Protein AF-A0A967L236-F1 (afdb_monomer)

Nearest PDB structures (foldseek):
  7ye2-assembly1_F  TM=7.111E-01  e=8.754E-05  Caulobacter vibrioides NA1000
  5yix-assembly1_A  TM=6.210E-01  e=3.981E-03  Caulobacter vibrioides NA1000

Foldseek 3Di:
DDDDDDDPPPPPPPPDPPPDDDDPPVVVVVVVVVVPDDDDDPVRVVVVVVVVVVVLLVLLLVLLLDPLSLVVLLVVLVCLVVVVDFLCQWAPDCDPPRPDNPPSVNSNVLSNVLNVQLVVLVVVLVVLVPDPDHDPVSVVSNVVSSVSSSVSSSSGHTDPNSSVVSVVSVVVVVVD

Solvent-accessible surface area (backbone atoms only — not comparable to full-atom values): 10519 Å² total; per-residue (Å²): 141,83,82,82,83,84,78,83,78,75,82,76,80,80,80,70,86,77,88,70,86,87,75,91,44,69,64,61,52,48,52,54,56,54,71,69,54,78,79,76,50,75,66,52,51,52,51,53,50,49,52,51,53,48,53,52,52,54,48,48,61,59,48,33,68,34,71,67,42,53,54,51,50,51,54,48,46,56,34,44,77,67,67,74,48,61,60,72,72,44,35,53,75,76,53,93,84,46,97,60,76,67,54,68,68,58,54,43,50,53,52,44,53,30,44,49,53,28,49,55,32,49,56,53,43,52,61,57,68,69,46,94,73,76,50,78,66,51,55,53,50,47,52,51,35,48,48,54,27,21,51,31,49,64,72,51,58,61,22,69,71,42,54,51,49,46,50,49,57,53,52,66,59,70,80,106

Secondary structure (DSSP, 8-state):
--PPP--------------------HHHHHHHHHHHSPPPPHHHHHHHHHHHHHHHHHHHHHHHT-HHHHHHHHHHHHHHHTTSS-GGGTBS--STTSS----HHHHHHHHHHHHHHHHHHHHHHHHHHT-SS--HHHHHHHHHHHHHHHHHHHTS-B-HHHHHHHHHHHHHHHT-

Sequence (176 aa):
ATAPGEDEETEELDLEPSVDTRTDDPVRMYLREMGYIKLLTREEEVEISKRIEEGQREMIEVLSRSPLVARYLLGLGAKLRNSKIKVQEIISGMDEDDNVIEEESVAVDKVLDALERVQGAWGKLEKLKAKKKPAAKDAEQARKLRAEMAEGIKSINFNSRQIDAMCQVMLQHRDK

pLDDT: mean 81.68, std 16.6, range [36.47, 96.56]

Mean predicted aligned error: 11.46 Å

Structure (mmCIF, N/CA/C/O backbone):
data_AF-A0A967L236-F1
#
_entry.id   AF-A0A967L236-F1
#
loop_
_atom_site.group_PDB
_atom_site.id
_atom_site.type_symbol
_atom_site.label_atom_id
_atom_site.label_alt_id
_atom_site.label_comp_id
_atom_site.label_asym_id
_atom_site.label_entity_id
_atom_site.label_seq_id
_atom_site.pdbx_PDB_ins_code
_atom_site.Cartn_x
_atom_site.Cartn_y
_atom_site.Cartn_z
_atom_site.occupancy
_atom_site.B_iso_or_equiv
_atom_site.auth_seq_id
_atom_site.auth_comp_id
_atom_site.auth_asym_id
_atom_site.auth_atom_id
_atom_site.pdbx_PDB_model_num
ATOM 1 N N . ALA A 1 1 ? 46.390 22.598 -43.775 1.00 37.41 1 ALA A N 1
ATOM 2 C CA . ALA A 1 1 ? 46.214 21.422 -42.908 1.00 37.41 1 ALA A CA 1
ATOM 3 C C . ALA A 1 1 ? 44.724 21.302 -42.661 1.00 37.41 1 ALA A C 1
ATOM 5 O O . ALA A 1 1 ? 44.178 22.115 -41.929 1.00 37.41 1 ALA A O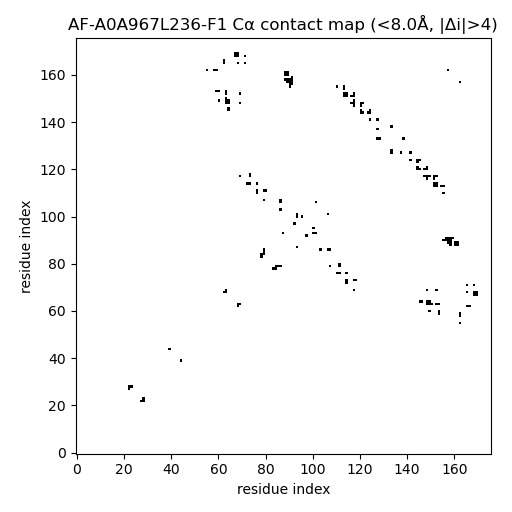 1
ATOM 6 N N . THR A 1 2 ? 44.072 20.404 -43.389 1.00 36.47 2 THR A N 1
ATOM 7 C CA . THR A 1 2 ? 42.617 20.239 -43.393 1.00 36.47 2 THR A CA 1
ATOM 8 C C . THR A 1 2 ? 42.371 18.796 -42.981 1.00 36.47 2 THR A C 1
ATOM 10 O O . THR A 1 2 ? 42.792 17.894 -43.701 1.00 36.47 2 THR A O 1
ATOM 13 N N . ALA A 1 3 ? 41.813 18.587 -41.792 1.00 42.44 3 ALA A N 1
ATOM 14 C CA . ALA A 1 3 ? 41.362 17.277 -41.335 1.00 42.44 3 ALA A CA 1
ATOM 15 C C . ALA A 1 3 ? 39.926 17.060 -41.850 1.00 42.44 3 ALA A C 1
ATOM 17 O O . ALA A 1 3 ? 39.133 18.002 -41.747 1.00 42.44 3 ALA A O 1
ATOM 18 N N . PRO A 1 4 ? 39.588 15.902 -42.441 1.00 44.31 4 PRO A N 1
ATOM 19 C CA . PRO A 1 4 ? 38.222 15.603 -42.842 1.00 44.31 4 PRO A CA 1
ATOM 20 C C . PRO A 1 4 ? 37.414 15.139 -41.624 1.00 44.31 4 PRO A C 1
ATOM 22 O O . PRO A 1 4 ? 37.949 14.469 -40.742 1.00 44.31 4 PRO A O 1
ATOM 25 N N . GLY A 1 5 ? 36.147 15.552 -41.571 1.00 44.03 5 GLY A N 1
ATOM 26 C CA . GLY A 1 5 ? 35.165 15.026 -40.631 1.00 44.03 5 GLY A CA 1
ATOM 27 C C . GLY A 1 5 ? 34.811 13.593 -41.006 1.00 44.03 5 GLY A C 1
ATOM 28 O O . GLY A 1 5 ? 34.654 13.278 -42.184 1.00 44.03 5 GLY A O 1
ATOM 29 N N . GLU A 1 6 ? 34.747 12.736 -39.997 1.00 42.91 6 GLU A N 1
ATOM 30 C CA . GLU A 1 6 ? 34.211 11.387 -40.105 1.00 42.91 6 GLU A CA 1
ATOM 31 C C . GLU A 1 6 ? 32.700 11.504 -39.886 1.00 42.91 6 GLU A C 1
ATOM 33 O O . GLU A 1 6 ? 32.227 11.666 -38.762 1.00 42.91 6 GLU A O 1
ATOM 38 N N . ASP A 1 7 ? 31.963 11.531 -40.994 1.00 39.88 7 ASP A N 1
ATOM 39 C CA . ASP A 1 7 ? 30.522 11.323 -41.015 1.00 39.88 7 ASP A CA 1
ATOM 40 C C . ASP A 1 7 ? 30.274 9.838 -40.690 1.00 39.88 7 ASP A C 1
ATOM 42 O O . ASP A 1 7 ? 30.581 8.955 -41.492 1.00 39.88 7 ASP A O 1
ATOM 46 N N . GLU A 1 8 ? 29.775 9.547 -39.486 1.00 46.44 8 GLU A N 1
ATOM 47 C CA . GLU A 1 8 ? 29.255 8.223 -39.132 1.00 46.44 8 GLU A CA 1
ATOM 48 C C . GLU A 1 8 ? 27.959 7.982 -39.926 1.00 46.44 8 GLU A C 1
ATOM 50 O O . GLU A 1 8 ? 26.861 8.350 -39.501 1.00 46.44 8 GLU A O 1
ATOM 55 N N . GLU A 1 9 ? 28.090 7.386 -41.115 1.00 41.97 9 GLU A N 1
ATOM 56 C CA . GLU A 1 9 ? 26.974 6.782 -41.845 1.00 41.97 9 GLU A CA 1
ATOM 57 C C . GLU A 1 9 ? 26.360 5.684 -40.967 1.00 41.97 9 GLU A C 1
ATOM 59 O O . GLU A 1 9 ? 26.895 4.587 -40.806 1.00 41.97 9 GLU A O 1
ATOM 64 N N . THR A 1 10 ? 25.215 5.995 -40.364 1.00 45.44 10 THR A N 1
ATOM 65 C CA . THR A 1 10 ? 24.315 4.987 -39.812 1.00 45.44 10 THR A CA 1
ATOM 66 C C . THR A 1 10 ? 23.719 4.242 -41.001 1.00 45.44 10 THR A C 1
ATOM 68 O O . THR A 1 10 ? 22.871 4.783 -41.705 1.00 45.44 10 THR A O 1
ATOM 71 N N . GLU A 1 11 ? 24.201 3.024 -41.268 1.00 45.47 11 GLU A N 1
ATOM 72 C CA . GLU A 1 11 ? 23.578 2.115 -42.236 1.00 45.47 11 GLU A CA 1
ATOM 73 C C . GLU A 1 11 ? 22.117 1.886 -41.824 1.00 45.47 11 GLU A C 1
ATOM 75 O O . GLU A 1 11 ? 21.802 1.129 -40.902 1.00 45.47 11 GLU A O 1
ATOM 80 N N . GLU A 1 12 ? 21.215 2.594 -42.496 1.00 49.19 12 GLU A N 1
ATOM 81 C CA . GLU A 1 12 ? 19.777 2.403 -42.414 1.00 49.19 12 GLU A CA 1
ATOM 82 C C . GLU A 1 12 ? 19.481 1.016 -43.011 1.00 49.19 12 GLU A C 1
ATOM 84 O O . GLU A 1 12 ? 19.516 0.820 -44.225 1.00 49.19 12 GLU A O 1
ATOM 89 N N . LEU A 1 13 ? 19.292 0.009 -42.148 1.00 50.69 13 LEU A N 1
ATOM 90 C CA . LEU A 1 13 ? 18.892 -1.338 -42.557 1.00 50.69 13 LEU A CA 1
ATOM 91 C C . LEU A 1 13 ? 17.498 -1.273 -43.189 1.00 50.69 13 LEU A C 1
ATOM 93 O O . LEU A 1 13 ? 16.477 -1.334 -42.501 1.00 50.69 13 LEU A O 1
ATOM 97 N N . ASP A 1 14 ? 17.481 -1.152 -44.511 1.00 43.44 14 ASP A N 1
ATOM 98 C CA . ASP A 1 14 ? 16.281 -1.153 -45.333 1.00 43.44 14 ASP A CA 1
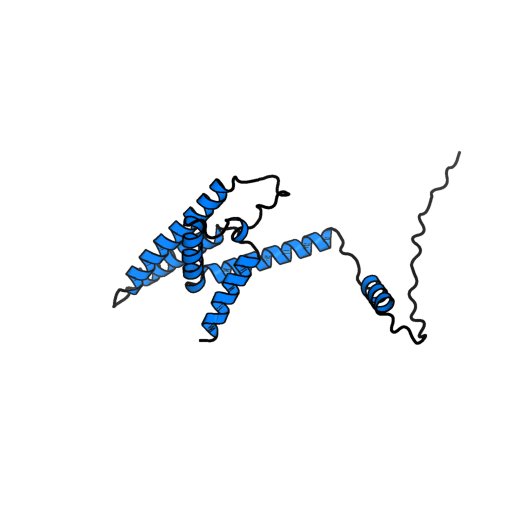ATOM 99 C C . ASP A 1 14 ? 15.622 -2.543 -45.304 1.00 43.44 14 ASP A C 1
ATOM 101 O O . ASP A 1 14 ? 15.983 -3.474 -46.030 1.00 43.44 14 ASP A O 1
ATOM 105 N N . LEU A 1 15 ? 14.676 -2.717 -44.380 1.00 57.59 15 LEU A N 1
ATOM 106 C CA . LEU A 1 15 ? 13.830 -3.903 -44.254 1.00 57.59 15 LEU A CA 1
ATOM 107 C C . LEU A 1 15 ? 12.641 -3.801 -45.223 1.00 57.59 15 LEU A C 1
ATOM 109 O O . LEU A 1 15 ? 11.481 -3.838 -44.800 1.00 57.59 15 LEU A O 1
ATOM 113 N N . GLU A 1 16 ? 12.906 -3.680 -46.526 1.00 53.69 16 GLU A N 1
ATOM 114 C CA . GLU A 1 16 ? 11.850 -3.811 -47.531 1.00 53.69 16 GLU A CA 1
ATOM 115 C C . GLU A 1 16 ? 11.228 -5.222 -47.489 1.00 53.69 16 GLU A C 1
ATOM 117 O O . GLU A 1 16 ? 11.923 -6.226 -47.271 1.00 53.69 16 GLU A O 1
ATOM 122 N N . PRO A 1 17 ? 9.905 -5.349 -47.719 1.00 49.50 17 PRO A N 1
ATOM 123 C CA . PRO A 1 17 ? 9.200 -6.612 -47.620 1.00 49.50 17 PRO A CA 1
ATOM 124 C C . PRO A 1 17 ? 9.457 -7.438 -48.883 1.00 49.50 17 PRO A C 1
ATOM 126 O O . PRO A 1 17 ? 8.611 -7.536 -49.772 1.00 49.50 17 PRO A O 1
ATOM 129 N N . SER A 1 18 ? 10.622 -8.078 -48.962 1.00 50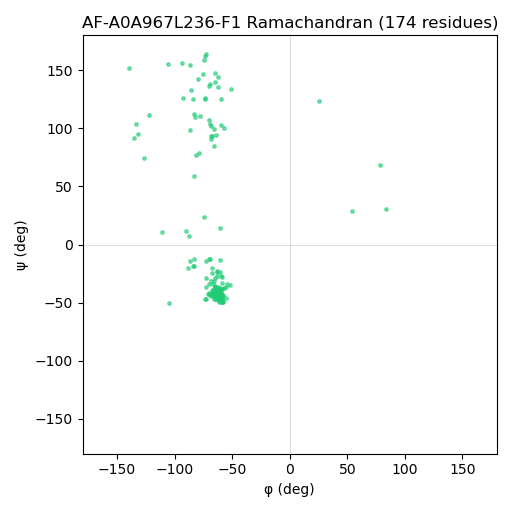.66 18 SER A N 1
ATOM 130 C CA . SER A 1 18 ? 10.801 -9.201 -49.877 1.00 50.66 18 SER A CA 1
ATOM 131 C C . SER A 1 18 ? 9.944 -10.362 -49.369 1.00 50.66 18 SER A C 1
ATOM 133 O O . SER A 1 18 ? 10.227 -11.036 -48.375 1.00 50.66 18 SER A O 1
ATOM 135 N N . VAL A 1 19 ? 8.804 -10.534 -50.033 1.00 60.31 19 VAL A N 1
ATOM 136 C CA . VAL A 1 19 ? 7.916 -11.684 -49.890 1.00 60.31 19 VAL A CA 1
ATOM 137 C C . VAL A 1 19 ? 8.666 -12.908 -50.407 1.00 60.31 19 VAL A C 1
ATOM 139 O O . VAL A 1 19 ? 8.501 -13.280 -51.557 1.00 60.31 19 VAL A O 1
ATOM 142 N N . ASP A 1 20 ? 9.476 -13.542 -49.562 1.00 52.72 20 ASP A N 1
ATOM 143 C CA . ASP A 1 20 ? 10.018 -14.869 -49.842 1.00 52.72 20 ASP A CA 1
ATOM 144 C C . ASP A 1 20 ? 9.917 -15.773 -48.609 1.00 52.72 20 ASP A C 1
ATOM 146 O O . ASP A 1 20 ? 10.737 -15.813 -47.696 1.00 52.72 20 ASP A O 1
ATOM 150 N N . THR A 1 21 ? 8.783 -16.469 -48.595 1.00 56.06 21 THR A N 1
ATOM 151 C CA . THR A 1 21 ? 8.597 -17.889 -48.284 1.00 56.06 21 THR A CA 1
ATOM 152 C C . THR A 1 21 ? 9.630 -18.601 -47.386 1.00 56.06 21 THR A C 1
ATOM 154 O O . THR A 1 21 ? 10.775 -18.813 -47.771 1.00 56.06 21 THR A O 1
ATOM 157 N N . ARG A 1 22 ? 9.108 -19.186 -46.291 1.00 57.38 22 ARG A N 1
ATOM 158 C CA . ARG A 1 22 ? 9.638 -20.342 -45.525 1.00 57.38 22 ARG A CA 1
ATOM 159 C C . ARG A 1 22 ? 10.798 -20.098 -44.554 1.00 57.38 22 ARG A C 1
ATOM 161 O O . ARG A 1 22 ? 11.860 -20.702 -44.674 1.00 57.38 22 ARG A O 1
ATOM 168 N N . THR A 1 23 ? 10.526 -19.381 -43.469 1.00 56.22 23 THR A N 1
ATOM 169 C CA . THR A 1 23 ? 11.248 -19.609 -42.209 1.00 56.22 23 THR A CA 1
ATOM 170 C C . THR A 1 23 ? 10.260 -19.712 -41.055 1.00 56.22 23 THR A C 1
ATOM 172 O O . THR A 1 23 ? 9.899 -18.698 -40.470 1.00 56.22 23 THR A O 1
ATOM 175 N N . ASP A 1 24 ? 9.880 -20.943 -40.705 1.00 68.88 24 ASP A N 1
ATOM 176 C CA . ASP A 1 24 ? 9.270 -21.306 -39.411 1.00 68.88 24 ASP A CA 1
ATOM 177 C C . ASP A 1 24 ? 10.317 -21.309 -38.279 1.00 68.88 24 ASP A C 1
ATOM 179 O O . ASP A 1 24 ? 10.171 -22.018 -37.288 1.00 68.88 24 ASP A O 1
ATOM 183 N N . ASP A 1 25 ? 11.424 -20.576 -38.436 1.00 83.56 25 ASP A N 1
ATOM 184 C CA . ASP A 1 25 ? 12.451 -20.484 -37.406 1.00 83.56 25 ASP A CA 1
ATOM 185 C C . ASP A 1 25 ? 11.962 -19.502 -36.329 1.00 83.56 25 ASP A C 1
ATOM 187 O O . ASP A 1 25 ? 11.894 -18.293 -36.595 1.00 83.56 25 ASP A O 1
ATOM 191 N N . PRO A 1 26 ? 11.626 -19.988 -35.117 1.00 88.56 26 PRO A N 1
ATOM 192 C CA . PRO A 1 26 ? 11.088 -19.147 -34.054 1.00 88.56 26 PRO A CA 1
ATOM 193 C C . PRO A 1 26 ? 12.057 -18.033 -33.653 1.00 88.56 26 PRO A C 1
ATOM 195 O O . PRO A 1 26 ? 11.619 -16.973 -33.212 1.00 88.56 26 PRO A O 1
ATOM 198 N N . VAL A 1 27 ? 13.365 -18.245 -33.840 1.00 88.19 27 VAL A N 1
ATOM 199 C CA . VAL A 1 27 ? 14.397 -17.255 -33.525 1.00 88.19 27 VAL A CA 1
ATOM 200 C C . VAL A 1 27 ? 14.377 -16.125 -34.547 1.00 88.19 27 VAL A C 1
ATOM 202 O O . VAL A 1 27 ? 14.358 -14.959 -34.164 1.00 88.19 27 VAL A O 1
ATOM 205 N N . ARG A 1 28 ? 14.313 -16.440 -35.848 1.00 85.62 28 ARG A N 1
ATOM 206 C CA . ARG A 1 28 ? 14.171 -15.414 -36.899 1.00 85.62 28 ARG A CA 1
ATOM 207 C C . ARG A 1 28 ? 12.865 -14.645 -36.773 1.00 85.62 28 ARG A C 1
ATOM 209 O O . ARG A 1 28 ? 12.865 -13.435 -36.980 1.00 85.62 28 ARG A O 1
ATOM 216 N N . MET A 1 29 ? 11.777 -15.331 -36.425 1.00 85.31 29 MET A N 1
ATOM 217 C CA . MET A 1 29 ? 10.492 -14.688 -36.162 1.00 85.31 29 MET A CA 1
ATOM 218 C C . MET A 1 29 ? 10.603 -13.705 -34.988 1.00 85.31 29 MET A C 1
ATOM 220 O O . MET A 1 29 ? 10.204 -12.554 -35.125 1.00 85.31 29 MET A O 1
ATOM 224 N N . TYR A 1 30 ? 11.213 -14.123 -33.874 1.00 88.44 30 TYR A N 1
ATOM 225 C CA . TYR A 1 30 ? 11.417 -13.277 -32.697 1.00 88.44 30 TYR A CA 1
ATOM 226 C C . TYR A 1 30 ? 12.330 -12.078 -32.970 1.00 88.44 30 TYR A C 1
ATOM 228 O O . TYR A 1 30 ? 11.987 -10.966 -32.593 1.00 88.44 30 TYR A O 1
ATOM 236 N N . LEU A 1 31 ? 13.463 -12.270 -33.652 1.00 88.94 31 LEU A N 1
ATOM 237 C CA . LEU A 1 31 ? 14.396 -11.183 -33.974 1.00 88.94 31 LEU A CA 1
ATOM 238 C C . LEU A 1 31 ? 13.784 -10.155 -34.920 1.00 88.94 31 LEU A C 1
ATOM 240 O O . LEU A 1 31 ? 14.006 -8.959 -34.751 1.00 88.94 31 LEU A O 1
ATOM 244 N N . ARG A 1 32 ? 12.999 -10.616 -35.898 1.00 85.06 32 ARG A N 1
ATOM 245 C CA . ARG A 1 32 ? 12.239 -9.725 -36.768 1.00 85.06 32 ARG A CA 1
ATOM 246 C C . ARG A 1 32 ? 11.235 -8.910 -35.947 1.00 85.06 32 ARG A C 1
ATOM 248 O O . ARG A 1 32 ? 11.214 -7.694 -36.071 1.00 85.06 32 ARG A O 1
ATOM 255 N N . GLU A 1 33 ? 10.457 -9.566 -35.088 1.00 84.75 33 GLU A N 1
ATOM 256 C CA . GLU A 1 33 ? 9.453 -8.898 -34.252 1.00 84.75 33 GLU A CA 1
ATOM 257 C C . GLU A 1 33 ? 10.087 -7.910 -33.258 1.00 84.75 33 GLU A C 1
ATOM 259 O O . GLU A 1 33 ? 9.633 -6.776 -33.139 1.00 84.75 33 GLU A O 1
ATOM 264 N N . MET A 1 34 ? 11.182 -8.293 -32.593 1.00 85.75 34 MET A N 1
ATOM 265 C CA . MET A 1 34 ? 11.933 -7.404 -31.702 1.00 85.75 34 MET A CA 1
ATOM 266 C C . MET A 1 34 ? 12.574 -6.231 -32.445 1.00 85.75 34 MET A C 1
ATOM 268 O O . MET A 1 34 ? 12.605 -5.133 -31.902 1.00 85.75 34 MET A O 1
ATOM 272 N N . GLY A 1 35 ? 13.066 -6.442 -33.671 1.00 84.56 35 GLY A N 1
ATOM 273 C CA . GLY A 1 35 ? 13.672 -5.395 -34.498 1.00 84.56 35 GLY A CA 1
ATOM 274 C C . GLY A 1 35 ? 12.680 -4.327 -34.971 1.00 84.56 35 GLY A C 1
ATOM 275 O O . GLY A 1 35 ? 13.093 -3.217 -35.297 1.00 84.56 35 GLY A O 1
ATOM 276 N N . TYR A 1 36 ? 11.377 -4.628 -34.968 1.00 83.00 36 TYR A N 1
ATOM 277 C CA . TYR A 1 36 ? 10.320 -3.653 -35.250 1.00 83.00 36 TYR A CA 1
ATOM 278 C C . TYR A 1 36 ? 9.912 -2.816 -34.028 1.00 83.00 36 TYR A C 1
ATOM 280 O O . TYR A 1 36 ? 9.316 -1.747 -34.193 1.00 83.00 36 TYR A O 1
ATOM 288 N N . ILE A 1 37 ? 10.222 -3.263 -32.805 1.00 85.75 37 ILE A N 1
ATOM 289 C CA . ILE A 1 37 ? 9.913 -2.518 -31.581 1.00 85.75 37 ILE A CA 1
ATOM 290 C C . ILE A 1 37 ? 11.019 -1.489 -31.354 1.00 85.75 37 ILE A C 1
ATOM 292 O O . ILE A 1 37 ? 12.159 -1.830 -31.046 1.00 85.75 37 ILE A O 1
ATOM 296 N N . LYS A 1 38 ? 10.674 -0.206 -31.488 1.00 86.00 38 LYS A N 1
ATOM 297 C CA . LYS A 1 38 ? 11.598 0.888 -31.175 1.00 86.00 38 LYS A CA 1
ATOM 298 C C . LYS A 1 38 ? 11.980 0.838 -29.697 1.00 86.00 38 LYS A C 1
ATOM 300 O O . LYS A 1 38 ? 11.120 0.648 -28.837 1.00 86.00 38 LYS A O 1
ATOM 305 N N . LEU A 1 39 ? 13.269 1.019 -29.420 1.00 89.69 39 LEU A N 1
ATOM 306 C CA . LEU A 1 39 ? 13.751 1.213 -28.056 1.00 89.69 39 LEU A CA 1
ATOM 307 C C . LEU A 1 39 ? 13.201 2.524 -27.495 1.00 89.69 39 LEU A C 1
ATOM 309 O O . LEU A 1 39 ? 13.011 3.484 -28.242 1.00 89.69 39 LEU A O 1
ATOM 313 N N . LEU A 1 40 ? 12.973 2.540 -26.183 1.00 92.88 40 LEU A N 1
ATOM 314 C CA . LEU A 1 40 ? 12.515 3.730 -25.483 1.00 92.88 40 LEU A CA 1
ATOM 315 C C . LEU A 1 40 ? 13.628 4.780 -25.451 1.00 92.88 40 LEU A C 1
ATOM 317 O O . LEU A 1 40 ? 14.789 4.458 -25.186 1.00 92.88 40 LEU A O 1
ATOM 321 N N . THR A 1 41 ? 13.278 6.043 -25.678 1.00 94.94 41 THR A N 1
ATOM 322 C CA . THR A 1 41 ? 14.165 7.150 -25.313 1.00 94.94 41 THR A CA 1
ATOM 323 C C . THR A 1 41 ? 14.169 7.337 -23.800 1.00 94.94 41 THR A C 1
ATOM 325 O O . THR A 1 41 ? 13.255 6.918 -23.087 1.00 94.94 41 THR A O 1
ATOM 328 N N . ARG A 1 42 ? 15.177 8.048 -23.290 1.00 94.19 42 ARG A N 1
ATOM 329 C CA . ARG A 1 42 ? 15.223 8.422 -21.873 1.00 94.19 42 ARG A CA 1
ATOM 330 C C . ARG A 1 42 ? 13.964 9.183 -21.435 1.00 94.19 42 ARG A C 1
ATOM 332 O O . ARG A 1 42 ? 13.522 9.013 -20.301 1.00 94.19 42 ARG A O 1
ATOM 339 N N . GLU A 1 43 ? 13.396 10.042 -22.287 1.00 94.69 43 GLU A N 1
ATOM 340 C CA . GLU A 1 43 ? 12.145 10.730 -21.949 1.00 94.69 43 GLU A CA 1
ATOM 341 C C . GLU A 1 43 ? 10.963 9.759 -21.866 1.00 94.69 43 GLU A C 1
ATOM 343 O O . GLU A 1 43 ? 10.168 9.864 -20.931 1.00 94.69 43 GLU A O 1
ATOM 348 N N . GLU A 1 44 ? 10.874 8.801 -22.791 1.00 94.75 44 GLU A N 1
ATOM 349 C CA . GLU A 1 44 ? 9.811 7.793 -22.810 1.00 94.75 44 GLU A CA 1
ATOM 350 C C . GLU A 1 44 ? 9.889 6.862 -21.588 1.00 94.75 44 GLU A C 1
ATOM 352 O O . GLU A 1 44 ? 8.866 6.575 -20.964 1.00 94.75 44 GLU A O 1
ATOM 357 N N . GLU A 1 45 ? 11.091 6.453 -21.166 1.00 94.06 45 GLU A N 1
ATOM 358 C CA . GLU A 1 45 ? 11.296 5.688 -19.925 1.00 94.06 45 GLU A CA 1
ATOM 359 C C . GLU A 1 45 ? 10.794 6.454 -18.691 1.00 94.06 45 GLU A C 1
ATOM 361 O O . GLU A 1 45 ? 10.114 5.896 -17.820 1.00 94.06 45 GLU A O 1
ATOM 366 N N . VAL A 1 46 ? 11.093 7.756 -18.620 1.00 95.31 46 VAL A N 1
ATOM 367 C CA . VAL A 1 46 ? 10.641 8.624 -17.524 1.00 95.31 46 VAL A CA 1
ATOM 368 C C . VAL A 1 46 ? 9.123 8.805 -17.553 1.00 95.31 46 VAL A C 1
ATOM 370 O O . VAL A 1 46 ? 8.487 8.805 -16.497 1.00 95.31 46 VAL A O 1
ATOM 373 N N . GLU A 1 47 ? 8.520 8.962 -18.731 1.00 96.25 47 GLU A N 1
ATOM 374 C CA . GLU A 1 47 ? 7.069 9.092 -18.878 1.00 96.25 47 GLU A CA 1
ATOM 375 C C . GLU A 1 47 ? 6.341 7.822 -18.426 1.00 96.25 47 GLU A C 1
ATOM 377 O O . GLU A 1 47 ? 5.401 7.895 -17.629 1.00 96.25 47 GLU A O 1
ATOM 382 N N . ILE A 1 48 ? 6.815 6.654 -18.865 1.00 94.44 48 ILE A N 1
ATOM 383 C CA . ILE A 1 48 ? 6.268 5.360 -18.449 1.00 94.44 48 ILE A CA 1
ATOM 384 C C . ILE A 1 48 ? 6.382 5.195 -16.932 1.00 94.44 48 ILE A C 1
ATOM 386 O O . ILE A 1 48 ? 5.402 4.822 -16.285 1.00 94.44 48 ILE A O 1
ATOM 390 N N . SER A 1 49 ? 7.534 5.535 -16.349 1.00 93.19 49 SER A N 1
ATOM 391 C CA . SER A 1 49 ? 7.753 5.445 -14.901 1.00 93.19 49 SER A CA 1
ATOM 392 C C . SER A 1 49 ? 6.763 6.317 -14.123 1.00 93.19 49 SER A C 1
ATOM 394 O O . SER A 1 49 ? 6.080 5.827 -13.223 1.00 93.19 49 SER A O 1
ATOM 396 N N . LYS A 1 50 ? 6.586 7.582 -14.529 1.00 95.19 50 LYS A N 1
ATOM 397 C CA . LYS A 1 50 ? 5.609 8.494 -13.908 1.00 95.19 50 LYS A CA 1
ATOM 398 C C . LYS A 1 50 ? 4.184 7.960 -13.996 1.00 95.19 50 LYS A C 1
ATOM 400 O O . LYS A 1 50 ? 3.439 8.045 -13.024 1.00 95.19 50 LYS A O 1
ATOM 405 N N . ARG A 1 51 ? 3.806 7.396 -15.145 1.00 96.56 51 ARG A N 1
ATOM 406 C CA . ARG A 1 51 ? 2.473 6.821 -15.349 1.00 96.56 51 ARG A CA 1
ATOM 407 C C . ARG A 1 51 ? 2.232 5.602 -14.454 1.00 96.56 51 ARG A C 1
ATOM 409 O O . ARG A 1 51 ? 1.126 5.434 -13.943 1.00 96.56 51 ARG A O 1
ATOM 416 N N . ILE A 1 52 ? 3.248 4.763 -14.247 1.00 92.69 52 ILE A N 1
ATOM 417 C CA . ILE A 1 52 ? 3.173 3.621 -13.324 1.00 92.69 52 ILE A CA 1
ATOM 418 C C . ILE A 1 52 ? 3.024 4.112 -11.879 1.00 92.69 52 ILE A C 1
ATOM 420 O O . ILE A 1 52 ? 2.133 3.642 -11.170 1.00 92.69 52 ILE A O 1
ATOM 424 N N . GLU A 1 53 ? 3.835 5.083 -11.452 1.00 89.56 53 GLU A N 1
ATOM 425 C CA . GLU A 1 53 ? 3.757 5.664 -10.105 1.00 89.56 53 GLU A CA 1
ATOM 426 C C . GLU A 1 53 ? 2.404 6.332 -9.830 1.00 89.56 53 GLU A C 1
ATOM 428 O O . GLU A 1 53 ? 1.828 6.174 -8.750 1.00 89.56 53 GLU A O 1
ATOM 433 N N . GLU A 1 54 ? 1.869 7.071 -10.803 1.00 93.88 54 GLU A N 1
ATOM 434 C CA . GLU A 1 54 ? 0.548 7.688 -10.701 1.00 93.88 54 GLU A CA 1
ATOM 435 C C . GLU A 1 54 ? -0.546 6.625 -10.566 1.00 93.88 54 GLU A C 1
ATOM 437 O O . GLU A 1 54 ? -1.356 6.701 -9.641 1.00 93.88 54 GLU A O 1
ATOM 442 N N . GLY A 1 55 ? -0.508 5.574 -11.391 1.00 93.81 55 GLY A N 1
ATOM 443 C CA . GLY A 1 55 ? -1.440 4.452 -11.286 1.00 93.81 55 GLY A CA 1
ATOM 444 C C . GLY A 1 55 ? -1.374 3.748 -9.926 1.00 93.81 55 GLY A C 1
ATOM 445 O O . GLY A 1 55 ? -2.407 3.438 -9.330 1.00 93.81 55 GLY A O 1
ATOM 446 N N . GLN A 1 56 ? -0.174 3.542 -9.378 1.00 91.44 56 GLN A N 1
ATOM 447 C CA . GLN A 1 56 ? -0.006 2.982 -8.032 1.00 91.44 56 GLN A CA 1
ATOM 448 C C . GLN A 1 56 ? -0.595 3.893 -6.950 1.00 91.44 56 GLN A C 1
ATOM 450 O O . GLN A 1 56 ? -1.298 3.418 -6.053 1.00 91.44 56 GLN A O 1
ATOM 455 N N . ARG A 1 57 ? -0.373 5.206 -7.052 1.00 91.06 57 ARG A N 1
ATOM 456 C CA . ARG A 1 57 ? -0.935 6.193 -6.123 1.00 91.06 57 ARG A CA 1
ATOM 457 C C . ARG A 1 57 ? -2.462 6.205 -6.165 1.00 91.06 57 ARG A C 1
ATOM 459 O O . ARG A 1 57 ? -3.100 6.227 -5.112 1.00 91.06 57 ARG A O 1
ATOM 466 N N . GLU A 1 58 ? -3.051 6.148 -7.356 1.00 93.88 58 GLU A N 1
ATOM 467 C CA . GLU A 1 58 ? -4.502 6.057 -7.536 1.00 93.88 58 GLU A CA 1
ATOM 468 C C . GLU A 1 58 ? -5.076 4.772 -6.930 1.00 93.88 58 GLU A C 1
ATOM 470 O O . GLU A 1 58 ? -6.097 4.815 -6.235 1.00 93.88 58 GLU A O 1
ATOM 475 N N . MET A 1 59 ? -4.402 3.633 -7.121 1.00 94.00 59 MET A N 1
ATOM 476 C CA . MET A 1 59 ? -4.799 2.377 -6.483 1.00 94.00 59 MET A CA 1
ATOM 477 C C . MET A 1 59 ? -4.801 2.513 -4.959 1.00 94.00 59 MET A C 1
ATOM 479 O O . MET A 1 59 ? -5.809 2.203 -4.322 1.00 94.00 59 MET A O 1
ATOM 483 N N . ILE A 1 60 ? -3.729 3.038 -4.359 1.00 93.00 60 ILE A N 1
ATOM 484 C CA . ILE A 1 60 ? -3.647 3.249 -2.904 1.00 93.00 60 ILE A CA 1
ATOM 485 C C . ILE A 1 60 ? -4.748 4.209 -2.419 1.00 93.00 60 ILE A C 1
ATOM 487 O O . ILE A 1 60 ? -5.374 3.955 -1.385 1.00 93.00 60 ILE A O 1
ATOM 491 N N . GLU A 1 61 ? -5.064 5.270 -3.169 1.00 93.12 61 GLU A N 1
ATOM 492 C CA . GLU A 1 61 ? -6.155 6.192 -2.829 1.00 93.12 61 GLU A CA 1
ATOM 493 C C . GLU A 1 61 ? -7.502 5.462 -2.722 1.00 93.12 61 GLU A C 1
ATOM 495 O O . GLU A 1 61 ? -8.259 5.683 -1.772 1.00 93.12 61 GLU A O 1
ATOM 500 N N . VAL A 1 62 ? -7.802 4.555 -3.654 1.00 93.19 62 VAL A N 1
ATOM 501 C CA . VAL A 1 62 ? -9.059 3.794 -3.651 1.00 93.19 62 VAL A CA 1
ATOM 502 C C . VAL A 1 62 ? -9.049 2.725 -2.557 1.00 93.19 62 VAL A C 1
ATOM 504 O O . VAL A 1 62 ? -10.006 2.620 -1.781 1.00 93.19 62 VAL A O 1
ATOM 507 N N . LEU A 1 63 ? -7.960 1.961 -2.455 1.00 93.50 63 LEU A N 1
ATOM 508 C CA . LEU A 1 63 ? -7.807 0.863 -1.498 1.00 93.50 63 LEU A CA 1
ATOM 509 C C . LEU A 1 63 ? -7.840 1.353 -0.043 1.00 93.50 63 LEU A C 1
ATOM 511 O O . LEU A 1 63 ? -8.488 0.727 0.797 1.00 93.50 63 LEU A O 1
ATOM 515 N N . SER A 1 64 ? -7.234 2.508 0.253 1.00 93.00 64 SER A N 1
ATOM 516 C CA . SER A 1 64 ? -7.184 3.103 1.601 1.00 93.00 64 SER A CA 1
ATOM 517 C C . SER A 1 64 ? -8.561 3.432 2.188 1.00 93.00 64 SER A C 1
ATOM 519 O O . SER A 1 64 ? -8.743 3.474 3.405 1.00 93.00 64 SER A O 1
ATOM 521 N N . ARG A 1 65 ? -9.569 3.629 1.332 1.00 91.06 65 ARG A N 1
ATOM 522 C CA . ARG A 1 65 ? -10.950 3.921 1.745 1.00 91.06 65 ARG A CA 1
ATOM 523 C C . ARG A 1 65 ? -11.739 2.655 2.090 1.00 91.06 65 ARG A C 1
ATOM 525 O O . ARG A 1 65 ? -12.834 2.751 2.654 1.00 91.06 65 ARG A O 1
ATOM 532 N N . SER A 1 66 ? -11.217 1.476 1.747 1.00 91.44 66 SER A N 1
ATOM 533 C CA . SER A 1 66 ? -11.909 0.203 1.919 1.00 91.44 66 SER A CA 1
ATOM 534 C C . SER A 1 66 ? -11.738 -0.353 3.338 1.00 91.44 66 SER A C 1
ATOM 536 O O . SER A 1 66 ? -10.616 -0.585 3.794 1.00 91.44 66 SER A O 1
ATOM 538 N N . PRO A 1 67 ? -12.838 -0.667 4.049 1.00 89.44 67 PRO A N 1
ATOM 539 C CA . PRO A 1 67 ? -12.740 -1.275 5.370 1.00 89.44 67 PRO A CA 1
ATOM 540 C C . PRO A 1 67 ? -12.178 -2.706 5.333 1.00 89.44 67 PRO A C 1
ATOM 542 O O . PRO A 1 67 ? -11.629 -3.179 6.326 1.00 89.44 67 PRO A O 1
ATOM 545 N N . LEU A 1 68 ? -12.307 -3.405 4.202 1.00 91.62 68 LEU A N 1
ATOM 546 C CA . LEU A 1 68 ? -11.754 -4.750 4.030 1.00 91.62 68 LEU A CA 1
ATOM 547 C C . LEU A 1 68 ? -10.228 -4.716 3.988 1.00 91.62 68 LEU A C 1
ATOM 549 O O . LEU A 1 68 ? -9.577 -5.518 4.655 1.00 91.62 68 LEU A O 1
ATOM 553 N N . VAL A 1 69 ? -9.679 -3.740 3.260 1.00 93.69 69 VAL A N 1
ATOM 554 C CA . VAL A 1 69 ? -8.237 -3.501 3.166 1.00 93.69 69 VAL A CA 1
ATOM 555 C C . VAL A 1 69 ? -7.674 -3.148 4.538 1.00 93.69 69 VAL A C 1
ATOM 557 O O . VAL A 1 69 ? -6.710 -3.770 4.974 1.00 93.69 69 VAL A O 1
ATOM 560 N N . ALA A 1 70 ? -8.330 -2.249 5.279 1.00 92.81 70 ALA A N 1
ATOM 561 C CA . ALA A 1 70 ? -7.920 -1.923 6.645 1.00 92.81 70 ALA A CA 1
ATOM 562 C C . ALA A 1 70 ? -7.843 -3.177 7.537 1.00 92.81 70 ALA A C 1
ATOM 564 O O . ALA A 1 70 ? -6.847 -3.394 8.222 1.00 92.81 70 ALA A O 1
ATOM 565 N N . ARG A 1 71 ? -8.850 -4.060 7.490 1.00 92.44 71 ARG A N 1
ATOM 566 C CA . ARG A 1 71 ? -8.849 -5.300 8.283 1.00 92.44 71 ARG A CA 1
ATOM 567 C C . ARG A 1 71 ? -7.743 -6.274 7.862 1.00 92.44 71 ARG A C 1
ATOM 569 O O . ARG A 1 71 ? -7.141 -6.910 8.727 1.00 92.44 71 ARG A O 1
ATOM 576 N N . TYR A 1 72 ? -7.478 -6.392 6.562 1.00 94.38 72 TYR A N 1
ATOM 577 C CA . TYR A 1 72 ? -6.358 -7.176 6.038 1.00 94.38 72 TYR A CA 1
ATOM 578 C C . TYR A 1 72 ? -5.016 -6.650 6.567 1.00 94.38 72 TYR A C 1
ATOM 580 O O . TYR A 1 72 ? -4.243 -7.420 7.140 1.00 94.38 72 TYR A O 1
ATOM 588 N N . LEU A 1 73 ? -4.787 -5.338 6.467 1.00 94.25 73 LEU A N 1
ATOM 589 C CA . LEU A 1 73 ? -3.557 -4.681 6.911 1.00 94.25 73 LEU A CA 1
ATOM 590 C C . LEU A 1 73 ? -3.335 -4.799 8.423 1.00 94.25 73 LEU A C 1
ATOM 592 O O . LEU A 1 73 ? -2.216 -5.053 8.856 1.00 94.25 73 LEU A O 1
ATOM 596 N N . LEU A 1 74 ? -4.390 -4.711 9.238 1.00 93.75 74 LEU A N 1
ATOM 597 C CA . LEU A 1 74 ? -4.288 -4.965 10.681 1.00 93.75 74 LEU A CA 1
ATOM 598 C C . LEU A 1 74 ? -3.843 -6.404 10.986 1.00 93.75 74 LEU A C 1
ATOM 600 O O . LEU A 1 74 ? -3.023 -6.635 11.876 1.00 93.75 74 LEU A O 1
ATOM 604 N N . GLY A 1 75 ? -4.340 -7.380 10.220 1.00 94.12 75 GLY A N 1
ATOM 605 C CA . GLY A 1 75 ? -3.872 -8.764 10.303 1.00 94.12 75 GLY A CA 1
ATOM 606 C C . GLY A 1 75 ? -2.410 -8.919 9.875 1.00 94.12 75 GLY A C 1
ATOM 607 O O . GLY A 1 75 ? -1.670 -9.697 10.480 1.00 94.12 75 GLY A O 1
ATOM 608 N N . LEU A 1 76 ? -1.981 -8.159 8.865 1.00 93.56 76 LEU A N 1
ATOM 609 C CA . LEU A 1 76 ? -0.595 -8.116 8.406 1.00 93.56 76 LEU A CA 1
ATOM 610 C C . LEU A 1 76 ? 0.331 -7.516 9.476 1.00 93.56 76 LEU A C 1
ATOM 612 O O . LEU A 1 76 ? 1.349 -8.120 9.798 1.00 93.56 76 LEU A O 1
ATOM 616 N N . GLY A 1 77 ? -0.072 -6.421 10.126 1.00 93.50 77 GLY A N 1
ATOM 617 C CA . GLY A 1 77 ? 0.664 -5.820 11.243 1.00 93.50 77 GLY A CA 1
ATOM 618 C C . GLY A 1 77 ? 0.860 -6.774 12.420 1.00 93.50 77 GLY A C 1
ATOM 619 O O . GLY A 1 77 ? 1.938 -6.833 13.007 1.00 93.50 77 GLY A O 1
ATOM 620 N N . ALA A 1 78 ? -0.141 -7.603 12.729 1.00 93.75 78 ALA A N 1
ATOM 621 C CA . ALA A 1 78 ? 0.001 -8.645 13.745 1.00 93.75 78 ALA A CA 1
ATOM 622 C C . ALA A 1 78 ? 0.998 -9.746 13.335 1.00 93.75 78 ALA A C 1
ATOM 624 O O . ALA A 1 78 ? 1.684 -10.306 14.191 1.00 93.75 78 ALA A O 1
ATOM 625 N N . LYS A 1 79 ? 1.095 -10.082 12.043 1.00 94.44 79 LYS A N 1
ATOM 626 C CA . LYS A 1 79 ? 2.113 -11.020 11.541 1.00 94.44 79 LYS A CA 1
ATOM 627 C C . LYS A 1 79 ? 3.510 -10.406 11.596 1.00 94.44 79 LYS A C 1
ATOM 629 O O . LYS A 1 79 ? 4.426 -11.101 12.027 1.00 94.44 79 LYS A O 1
ATOM 634 N N . LEU A 1 80 ? 3.643 -9.131 11.228 1.00 93.31 80 LEU A N 1
ATOM 635 C CA . LEU A 1 80 ? 4.900 -8.384 11.286 1.00 93.31 80 LEU A CA 1
ATOM 636 C C . LEU A 1 80 ? 5.424 -8.298 12.726 1.00 93.31 80 LEU A C 1
ATOM 638 O O . LEU A 1 80 ? 6.560 -8.670 12.989 1.00 93.31 80 LEU A O 1
ATOM 642 N N . ARG A 1 81 ? 4.558 -7.936 13.685 1.00 92.56 81 ARG A N 1
ATOM 643 C CA . ARG A 1 81 ? 4.895 -7.879 15.121 1.00 92.56 81 ARG A CA 1
ATOM 644 C C . ARG A 1 81 ? 5.366 -9.221 15.686 1.00 92.56 81 ARG A C 1
ATOM 646 O O . ARG A 1 81 ? 6.190 -9.257 16.589 1.00 92.56 81 ARG A O 1
ATOM 653 N N . ASN A 1 82 ? 4.829 -10.323 15.165 1.00 93.25 82 ASN A N 1
ATOM 654 C CA . ASN A 1 82 ? 5.205 -11.680 15.565 1.00 93.25 82 ASN A CA 1
ATOM 655 C C 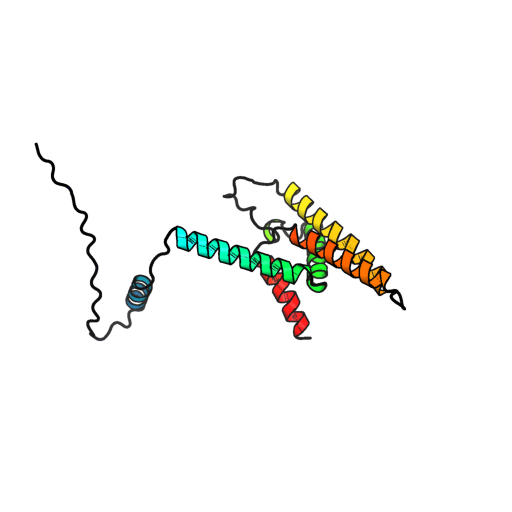. ASN A 1 82 ? 6.358 -12.256 14.723 1.00 93.25 82 ASN A C 1
ATOM 657 O O . ASN A 1 82 ? 6.565 -13.470 14.750 1.00 93.25 82 ASN A O 1
ATOM 661 N N . SER A 1 83 ? 7.039 -11.429 13.921 1.00 89.62 83 SER A N 1
ATOM 662 C CA . SER A 1 83 ? 8.148 -11.824 13.041 1.00 89.62 83 SER A CA 1
ATOM 663 C C . SER A 1 83 ? 7.809 -12.972 12.077 1.00 89.62 83 SER A C 1
ATOM 665 O O . SER A 1 83 ? 8.673 -13.755 11.696 1.00 89.62 83 SER A O 1
ATOM 667 N N . LYS A 1 84 ? 6.533 -13.101 11.682 1.00 91.50 84 LYS A N 1
ATOM 668 C CA . LYS A 1 84 ? 6.068 -14.139 10.739 1.00 91.50 84 LYS A CA 1
ATOM 669 C C . LYS A 1 84 ? 6.267 -13.759 9.274 1.00 91.50 84 LYS A C 1
ATOM 671 O O . LYS A 1 84 ? 6.159 -14.626 8.415 1.00 91.50 84 LYS A O 1
ATOM 676 N N . ILE A 1 85 ? 6.460 -12.474 9.013 1.00 92.12 85 ILE A N 1
ATOM 677 C CA . ILE A 1 85 ? 6.711 -11.879 7.699 1.00 92.12 85 ILE A CA 1
ATOM 678 C C . ILE A 1 85 ? 7.778 -10.806 7.878 1.00 92.12 85 ILE A C 1
ATOM 680 O O . ILE A 1 85 ? 7.865 -10.214 8.960 1.00 92.12 85 ILE A O 1
ATOM 684 N N . LYS A 1 86 ? 8.560 -10.548 6.835 1.00 91.00 86 LYS A N 1
ATOM 685 C CA . LYS A 1 86 ? 9.543 -9.459 6.839 1.00 91.00 86 LYS A CA 1
ATOM 686 C C . LYS A 1 86 ? 8.912 -8.142 6.402 1.00 91.00 86 LYS A C 1
ATOM 688 O O . LYS A 1 86 ? 7.945 -8.131 5.642 1.00 91.00 86 LYS A O 1
ATOM 693 N N . VAL A 1 87 ? 9.482 -7.020 6.836 1.00 89.56 87 VAL A N 1
ATOM 694 C CA . VAL A 1 87 ? 9.011 -5.687 6.421 1.00 89.56 87 VAL A CA 1
ATOM 695 C C . VAL A 1 87 ? 9.224 -5.437 4.922 1.00 89.56 87 VAL A C 1
ATOM 697 O O . VAL A 1 87 ? 8.363 -4.835 4.287 1.00 89.56 87 VAL A O 1
ATOM 700 N N . GLN A 1 88 ? 10.268 -6.025 4.328 1.00 88.44 88 GLN A N 1
ATOM 701 C CA . GLN A 1 88 ? 10.533 -6.023 2.878 1.00 88.44 88 GLN A CA 1
ATOM 702 C C . GLN A 1 88 ? 9.397 -6.656 2.056 1.00 88.44 88 GLN A C 1
ATOM 704 O O . GLN A 1 88 ? 9.161 -6.303 0.904 1.00 88.44 88 GLN A O 1
ATOM 709 N N . GLU A 1 89 ? 8.643 -7.591 2.646 1.00 88.75 89 GLU A N 1
ATOM 710 C CA . GLU A 1 89 ? 7.469 -8.162 1.981 1.00 88.75 89 GLU A CA 1
ATOM 711 C C . GLU A 1 89 ? 6.301 -7.174 1.929 1.00 88.75 89 GLU A C 1
ATOM 713 O O . GLU A 1 89 ? 5.359 -7.401 1.167 1.00 88.75 89 GLU A O 1
ATOM 718 N N . ILE A 1 90 ? 6.352 -6.086 2.705 1.00 89.50 90 ILE A N 1
ATOM 719 C CA . ILE A 1 90 ? 5.286 -5.094 2.839 1.00 89.50 90 ILE A CA 1
ATOM 720 C C . ILE A 1 90 ? 5.613 -3.809 2.082 1.00 89.50 90 ILE A C 1
ATOM 722 O O . ILE A 1 90 ? 4.762 -3.325 1.333 1.00 89.50 90 ILE A O 1
ATOM 726 N N . ILE A 1 91 ? 6.809 -3.256 2.289 1.00 88.88 91 ILE A N 1
ATOM 727 C CA . ILE A 1 91 ? 7.185 -1.934 1.780 1.00 88.88 91 ILE A CA 1
ATOM 728 C C . ILE A 1 91 ? 8.151 -2.004 0.595 1.00 88.88 91 ILE A C 1
ATOM 730 O O . ILE A 1 91 ? 8.853 -2.996 0.417 1.00 88.88 91 ILE A O 1
ATOM 734 N N . SER A 1 92 ? 8.148 -0.955 -0.227 1.00 83.62 92 SER A N 1
ATOM 735 C CA . SER A 1 92 ? 9.097 -0.736 -1.326 1.00 83.62 92 SER A CA 1
ATOM 736 C C . SER A 1 92 ? 10.279 0.127 -0.868 1.00 83.62 92 SER A C 1
ATOM 738 O O . SER A 1 92 ? 10.124 0.916 0.066 1.00 83.62 92 SER A O 1
ATOM 740 N N . GLY A 1 93 ? 11.423 0.027 -1.553 1.00 71.38 93 GLY A N 1
ATOM 741 C CA . GLY A 1 93 ? 12.601 0.875 -1.301 1.00 71.38 93 GLY A CA 1
ATOM 742 C C . GLY A 1 93 ? 13.502 0.396 -0.158 1.00 71.38 93 GLY A C 1
ATOM 743 O O . GLY A 1 93 ? 14.083 1.203 0.559 1.00 71.38 93 GLY A O 1
ATOM 744 N N . MET A 1 94 ? 13.561 -0.923 0.059 1.00 59.84 94 MET A N 1
ATOM 745 C CA . MET A 1 94 ? 14.531 -1.566 0.963 1.00 59.84 94 MET A CA 1
ATOM 746 C C . MET A 1 94 ? 15.573 -2.396 0.198 1.00 59.84 94 MET A C 1
ATOM 748 O O . MET A 1 94 ? 16.270 -3.208 0.810 1.00 59.84 94 MET A O 1
ATOM 752 N N . ASP A 1 95 ? 15.621 -2.254 -1.128 1.00 56.69 95 ASP A N 1
ATOM 753 C CA . ASP A 1 95 ? 16.600 -2.935 -1.969 1.00 56.69 95 ASP A CA 1
ATOM 754 C C . ASP A 1 95 ? 17.964 -2.241 -1.824 1.00 56.69 95 ASP A C 1
ATOM 756 O O . ASP A 1 95 ? 18.039 -1.032 -1.612 1.00 56.69 95 ASP A O 1
ATOM 760 N N . GLU A 1 96 ? 19.048 -3.015 -1.916 1.00 51.69 96 GLU A N 1
ATOM 761 C CA . GLU A 1 96 ? 20.427 -2.579 -1.623 1.00 51.69 96 GLU A CA 1
ATOM 762 C C . GLU A 1 96 ? 20.933 -1.417 -2.512 1.00 51.69 96 GLU A C 1
ATOM 764 O O . GLU A 1 96 ? 21.938 -0.793 -2.174 1.00 51.69 96 GLU A O 1
ATOM 769 N N . ASP A 1 97 ? 20.228 -1.096 -3.603 1.00 53.38 97 ASP A N 1
ATOM 770 C CA . ASP A 1 97 ? 20.556 -0.016 -4.546 1.00 53.38 97 ASP A CA 1
ATOM 771 C C . ASP A 1 97 ? 19.990 1.364 -4.148 1.00 53.38 97 ASP A C 1
ATOM 773 O O . ASP A 1 97 ? 20.438 2.393 -4.669 1.00 53.38 97 ASP A O 1
ATOM 777 N N . ASP A 1 98 ? 19.051 1.427 -3.197 1.00 54.84 98 ASP A N 1
ATOM 778 C CA . ASP A 1 98 ? 18.599 2.692 -2.621 1.00 54.84 98 ASP A CA 1
ATOM 779 C C . ASP A 1 98 ? 19.587 3.115 -1.521 1.00 54.84 98 ASP A C 1
ATOM 781 O O . ASP A 1 98 ? 19.647 2.533 -0.440 1.00 54.84 98 ASP A O 1
ATOM 785 N N . ASN A 1 99 ? 20.364 4.178 -1.769 1.00 46.91 99 ASN A N 1
ATOM 786 C CA . ASN A 1 99 ? 21.367 4.762 -0.852 1.00 46.91 99 ASN A CA 1
ATOM 787 C C . ASN A 1 99 ? 20.808 5.277 0.504 1.00 46.91 99 ASN A C 1
ATOM 789 O O . ASN A 1 99 ? 21.481 6.017 1.226 1.00 46.91 99 ASN A O 1
ATOM 793 N N . VAL A 1 100 ? 19.581 4.905 0.867 1.00 50.84 100 VAL A N 1
ATOM 794 C CA . VAL A 1 100 ? 18.937 5.157 2.153 1.00 50.84 100 VAL A CA 1
ATOM 795 C C . VAL A 1 100 ? 18.452 3.815 2.699 1.00 50.84 100 VAL A C 1
ATOM 797 O O . VAL A 1 100 ? 17.261 3.520 2.695 1.00 50.84 100 VAL A O 1
ATOM 800 N N . ILE A 1 101 ? 19.379 2.987 3.187 1.00 53.66 101 ILE A N 1
ATOM 801 C CA . ILE A 1 101 ? 19.004 1.831 4.006 1.00 53.66 101 ILE A CA 1
ATOM 802 C C . ILE A 1 101 ? 18.471 2.397 5.325 1.00 53.66 101 ILE A C 1
ATOM 804 O O . ILE A 1 101 ? 19.231 2.695 6.249 1.00 53.66 101 ILE A O 1
ATOM 808 N N . GLU A 1 102 ? 17.156 2.594 5.415 1.00 61.41 102 GLU A N 1
ATOM 809 C CA . GLU A 1 102 ? 16.522 2.635 6.724 1.00 61.41 102 GLU A CA 1
ATOM 810 C C . GLU A 1 102 ? 16.791 1.288 7.387 1.00 61.41 102 GLU A C 1
ATOM 812 O O . GLU A 1 102 ? 16.522 0.234 6.806 1.00 61.41 102 GLU A O 1
ATOM 817 N N . GLU A 1 103 ? 17.370 1.318 8.588 1.00 76.00 103 GLU A N 1
ATOM 818 C CA . GLU A 1 103 ? 17.577 0.106 9.370 1.00 76.00 103 GLU A CA 1
ATOM 819 C C . GLU A 1 103 ? 16.248 -0.661 9.445 1.00 76.00 103 GLU A C 1
ATOM 821 O O . GLU A 1 103 ? 15.195 -0.058 9.674 1.00 76.00 103 GLU A O 1
ATOM 826 N N . GLU A 1 104 ? 16.274 -1.979 9.221 1.00 81.44 104 GLU A N 1
ATOM 827 C CA . GLU A 1 104 ? 15.055 -2.798 9.129 1.00 81.44 104 GLU A CA 1
ATOM 828 C C . GLU A 1 104 ? 14.134 -2.587 10.345 1.00 81.44 104 GLU A C 1
ATOM 830 O O . GLU A 1 104 ? 12.912 -2.545 10.210 1.00 81.44 104 GLU A O 1
ATOM 835 N N . SER A 1 105 ? 14.731 -2.363 11.519 1.00 83.50 105 SER A N 1
ATOM 836 C CA . SER A 1 105 ? 14.053 -1.996 12.765 1.00 83.50 105 SER A CA 1
ATOM 837 C C . SER A 1 105 ? 13.221 -0.711 12.642 1.00 83.50 105 SER A C 1
ATOM 839 O O . SER A 1 105 ? 12.040 -0.708 12.982 1.00 83.50 105 SER A O 1
ATOM 841 N N . VAL A 1 106 ? 13.791 0.357 12.082 1.00 86.81 106 VAL A N 1
ATOM 842 C CA . VAL A 1 106 ? 13.124 1.652 11.880 1.00 86.81 106 VAL A CA 1
ATOM 843 C C . VAL A 1 106 ? 11.957 1.523 10.903 1.00 86.81 106 VAL A C 1
ATOM 845 O O . VAL A 1 106 ? 10.887 2.091 11.132 1.00 86.81 106 VAL A O 1
ATOM 848 N N . ALA A 1 107 ? 12.134 0.755 9.827 1.00 87.00 107 ALA A N 1
ATOM 849 C CA . ALA A 1 107 ? 11.071 0.498 8.861 1.00 87.00 107 ALA A CA 1
ATOM 850 C C . ALA A 1 107 ? 9.911 -0.293 9.488 1.00 87.00 107 ALA A C 1
ATOM 852 O O . ALA A 1 107 ? 8.741 0.043 9.281 1.00 87.00 107 ALA A O 1
ATOM 853 N N . VAL A 1 108 ? 10.223 -1.317 10.292 1.00 89.94 108 VAL A N 1
ATOM 854 C CA . VAL A 1 108 ? 9.226 -2.079 11.057 1.00 89.94 108 VAL A CA 1
ATOM 855 C C . VAL A 1 108 ? 8.443 -1.150 11.983 1.00 89.94 108 VAL A C 1
ATOM 857 O O . VAL A 1 108 ? 7.211 -1.171 11.944 1.00 89.94 108 VAL A O 1
ATOM 860 N N . ASP A 1 109 ? 9.129 -0.313 12.761 1.00 90.62 109 ASP A N 1
ATOM 861 C CA . ASP A 1 109 ? 8.496 0.603 13.712 1.00 90.62 109 ASP A CA 1
ATOM 862 C C . ASP A 1 109 ? 7.562 1.593 13.007 1.00 90.62 109 ASP A C 1
ATOM 864 O O . ASP A 1 109 ? 6.406 1.741 13.400 1.00 90.62 109 ASP A O 1
ATOM 868 N N . LYS A 1 110 ? 7.992 2.191 11.889 1.00 90.44 110 LYS A N 1
ATOM 869 C CA . LYS A 1 110 ? 7.149 3.098 11.090 1.00 90.44 110 LYS A CA 1
ATOM 870 C C . LYS A 1 110 ? 5.875 2.427 10.581 1.00 90.44 110 LYS A C 1
ATOM 872 O O . LYS A 1 110 ? 4.793 3.020 10.646 1.00 90.44 110 LYS A O 1
ATOM 877 N N . VAL A 1 111 ? 5.989 1.200 10.067 1.00 91.69 111 VAL A N 1
ATOM 878 C CA . VAL A 1 111 ? 4.834 0.434 9.577 1.00 91.69 111 VAL A CA 1
ATOM 879 C C . VAL A 1 111 ? 3.900 0.084 10.733 1.00 91.69 111 VAL A C 1
ATOM 881 O O . VAL A 1 111 ? 2.685 0.251 10.613 1.00 91.69 111 VAL A O 1
ATOM 884 N N . LEU A 1 112 ? 4.440 -0.373 11.864 1.00 93.12 112 LEU A N 1
ATOM 885 C CA . LEU A 1 112 ? 3.641 -0.707 13.041 1.00 93.12 112 LEU A CA 1
ATOM 886 C C . LEU A 1 112 ? 2.928 0.525 13.607 1.00 93.12 112 LEU A C 1
ATOM 888 O O . LEU A 1 112 ? 1.726 0.443 13.852 1.00 93.12 112 LEU A O 1
ATOM 892 N N . ASP A 1 113 ? 3.604 1.666 13.715 1.00 92.75 113 ASP A N 1
ATOM 893 C CA . ASP A 1 113 ? 3.022 2.935 14.162 1.00 92.75 113 ASP A CA 1
ATOM 894 C C . ASP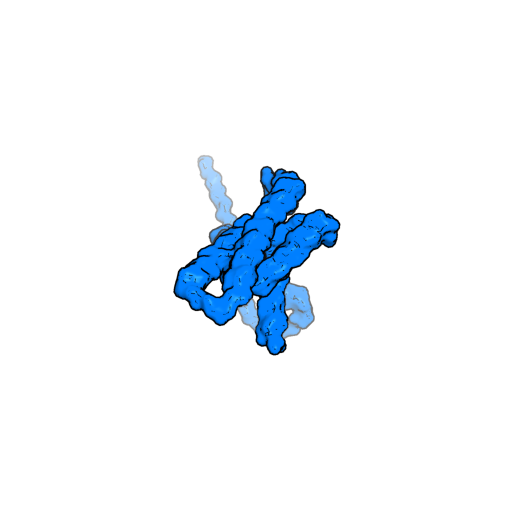 A 1 113 ? 1.856 3.377 13.269 1.00 92.75 113 ASP A C 1
ATOM 896 O O . ASP A 1 113 ? 0.796 3.793 13.751 1.00 92.75 113 ASP A O 1
ATOM 900 N N . ALA A 1 114 ? 2.023 3.287 11.946 1.00 92.62 114 ALA A N 1
ATOM 901 C CA . ALA A 1 114 ? 0.959 3.599 10.998 1.00 92.62 114 ALA A CA 1
ATOM 902 C C . ALA A 1 114 ? -0.248 2.661 11.180 1.00 92.62 114 ALA A C 1
ATOM 904 O O . ALA A 1 114 ? -1.392 3.122 11.254 1.00 92.62 114 ALA A O 1
ATOM 905 N N . LEU A 1 115 ? -0.007 1.356 11.334 1.00 93.56 115 LEU A N 1
ATOM 906 C CA . LEU A 1 115 ? -1.063 0.366 11.552 1.00 93.56 115 LEU A CA 1
ATOM 907 C C . LEU A 1 115 ? -1.743 0.506 12.922 1.00 93.56 115 LEU A C 1
ATOM 909 O O . LEU A 1 115 ? -2.947 0.270 13.023 1.00 93.56 115 LEU A O 1
ATOM 913 N N . GLU A 1 116 ? -1.035 0.949 13.961 1.00 93.06 116 GLU A N 1
ATOM 914 C CA . GLU A 1 116 ? -1.621 1.243 15.271 1.00 93.06 116 GLU A CA 1
ATOM 915 C C . GLU A 1 116 ? -2.588 2.433 15.212 1.00 93.06 116 GLU A C 1
ATOM 917 O O . GLU A 1 116 ? -3.682 2.371 15.787 1.00 93.06 116 GLU A O 1
ATOM 922 N N . ARG A 1 117 ? -2.260 3.485 14.447 1.00 92.00 117 ARG A N 1
ATOM 923 C CA . ARG A 1 117 ? -3.194 4.599 14.188 1.00 92.00 117 ARG A CA 1
ATOM 924 C C . ARG A 1 117 ? -4.459 4.104 13.487 1.00 92.00 117 ARG A C 1
ATOM 926 O O . ARG A 1 117 ? -5.571 4.425 13.919 1.00 92.00 117 ARG A O 1
ATOM 933 N N . VAL A 1 118 ? -4.304 3.257 12.466 1.00 92.94 118 VAL A N 1
ATOM 934 C CA . VAL A 1 118 ? -5.432 2.624 11.762 1.00 92.94 118 VAL A CA 1
ATOM 935 C C . VAL A 1 118 ? -6.270 1.778 12.726 1.00 92.94 118 VAL A C 1
ATOM 937 O O . VAL A 1 118 ? -7.497 1.887 12.724 1.00 92.94 118 VAL A O 1
ATOM 940 N N . GLN A 1 119 ? -5.640 0.994 13.604 1.00 93.44 119 GLN A N 1
ATOM 941 C CA . GLN A 1 119 ? -6.326 0.167 14.600 1.00 93.44 119 GLN A CA 1
ATOM 942 C C . GLN A 1 119 ? -7.127 1.015 15.595 1.00 93.44 119 GLN A C 1
ATOM 944 O O . GLN A 1 119 ? -8.282 0.703 15.904 1.00 93.44 119 GLN A O 1
ATOM 949 N N . GLY A 1 120 ? -6.537 2.107 16.084 1.00 92.00 120 GLY A N 1
ATOM 950 C CA . GLY A 1 120 ? -7.189 3.036 17.001 1.00 92.00 120 GLY A CA 1
ATOM 951 C C . GLY A 1 120 ? -8.427 3.687 16.380 1.00 92.00 120 GLY A C 1
ATOM 952 O O . GLY A 1 120 ? -9.491 3.733 17.008 1.00 92.00 120 GLY A O 1
ATOM 953 N N . ALA A 1 121 ? -8.322 4.146 15.132 1.00 91.19 121 ALA A N 1
ATOM 954 C CA . ALA A 1 121 ? -9.446 4.713 14.393 1.00 91.19 121 ALA A CA 1
ATOM 955 C C . ALA A 1 121 ? -10.522 3.658 14.065 1.00 91.19 121 ALA A C 1
ATOM 957 O O . ALA A 1 121 ? -11.718 3.930 14.227 1.00 91.19 121 ALA A O 1
ATOM 958 N N . TRP A 1 122 ? -10.120 2.431 13.717 1.00 91.06 122 TRP A N 1
ATOM 959 C CA . TRP A 1 122 ? -11.028 1.303 13.490 1.00 91.06 122 TRP A CA 1
ATOM 960 C C . TRP A 1 122 ? -11.853 0.964 14.737 1.00 91.06 122 TRP A C 1
ATOM 962 O O . TRP A 1 122 ? -13.080 0.871 14.670 1.00 91.06 122 TRP A O 1
ATOM 972 N N . GLY A 1 123 ? -11.208 0.859 15.903 1.00 89.81 123 GLY A N 1
ATOM 973 C CA . GLY A 1 123 ? -11.891 0.565 17.165 1.00 89.81 123 GLY A CA 1
ATOM 974 C C . GLY A 1 123 ? -12.898 1.650 17.571 1.00 89.81 123 GLY A C 1
ATOM 975 O O . GLY A 1 123 ? -13.980 1.345 18.080 1.00 89.81 123 GLY A O 1
ATOM 976 N N . LYS A 1 124 ? -12.594 2.930 17.309 1.00 90.62 124 LYS A N 1
ATOM 977 C CA . LYS A 1 124 ? -13.554 4.037 17.494 1.00 90.62 124 LYS A CA 1
ATOM 978 C C . LYS A 1 124 ? -14.739 3.909 16.527 1.00 90.62 124 LYS A C 1
ATOM 980 O O . LYS A 1 124 ? -15.883 4.127 16.931 1.00 90.62 124 LYS A O 1
ATOM 985 N N . LEU A 1 125 ? -14.481 3.526 15.275 1.00 88.06 125 LEU A N 1
ATOM 986 C CA . LEU A 1 125 ? -15.512 3.348 14.253 1.00 88.06 125 LEU A CA 1
ATOM 987 C C . LEU A 1 125 ? -16.464 2.189 14.589 1.00 88.06 125 LEU A C 1
ATOM 989 O O . LEU A 1 125 ? -17.673 2.328 14.401 1.00 88.06 125 LEU A O 1
ATOM 993 N N . GLU A 1 126 ? -15.959 1.073 15.117 1.00 87.12 126 GLU A N 1
ATOM 994 C CA . GLU A 1 126 ? -16.796 -0.046 15.572 1.00 87.12 126 GLU A CA 1
ATOM 995 C C . GLU A 1 126 ? -17.722 0.355 16.723 1.00 87.12 126 GLU A C 1
ATOM 997 O O . GLU A 1 126 ? -18.922 0.079 16.674 1.00 87.12 126 GLU A O 1
ATOM 1002 N N . LYS A 1 127 ? -17.204 1.088 17.718 1.00 87.50 127 LYS A N 1
ATOM 1003 C CA . LYS A 1 127 ? -18.017 1.607 18.833 1.00 87.50 127 LYS A CA 1
ATOM 1004 C C . LYS A 1 127 ? -19.133 2.538 18.353 1.00 87.50 127 LYS A C 1
ATOM 1006 O O . LYS A 1 127 ? -20.236 2.495 18.893 1.00 87.50 127 LYS A O 1
ATOM 1011 N N . LEU A 1 128 ? -18.870 3.363 17.337 1.00 85.12 128 LEU A N 1
ATOM 1012 C CA . LEU A 1 128 ? -19.891 4.224 16.730 1.00 85.12 128 LEU A CA 1
ATOM 1013 C C . LEU A 1 128 ? -20.948 3.420 15.966 1.00 85.12 128 LEU A C 1
ATOM 1015 O O . LEU A 1 128 ? -22.135 3.701 16.110 1.00 85.12 128 LEU A O 1
ATOM 1019 N N . LYS A 1 129 ? -20.542 2.397 15.201 1.00 81.25 129 LYS A N 1
ATOM 1020 C CA . LYS A 1 129 ? -21.470 1.513 14.474 1.00 81.25 129 LYS A CA 1
ATOM 1021 C C . LYS A 1 129 ? -22.360 0.677 15.398 1.00 81.25 129 LYS A C 1
ATOM 1023 O O . LYS A 1 129 ? -23.477 0.351 15.016 1.00 81.25 129 LYS A O 1
ATOM 1028 N N . ALA A 1 130 ? -21.896 0.352 16.604 1.00 83.25 130 ALA A N 1
ATOM 1029 C CA . ALA A 1 130 ? -22.672 -0.403 17.588 1.00 83.25 130 ALA A CA 1
ATOM 1030 C C . ALA A 1 130 ? -23.860 0.387 18.187 1.00 83.25 130 ALA A C 1
ATOM 1032 O O . ALA A 1 130 ? -24.729 -0.198 18.838 1.00 83.25 130 ALA A O 1
ATOM 1033 N N . LYS A 1 131 ? -23.937 1.711 17.981 1.00 81.31 131 LYS A N 1
ATOM 1034 C CA . LYS A 1 131 ? -25.060 2.533 18.457 1.00 81.31 131 LYS A CA 1
ATOM 1035 C C . LYS A 1 131 ? -26.320 2.291 17.606 1.00 81.31 131 LYS A C 1
ATOM 1037 O O . LYS A 1 131 ? -26.315 2.511 16.402 1.00 81.31 131 LYS A O 1
ATOM 1042 N N . LYS A 1 132 ? -27.443 1.928 18.247 1.00 67.50 132 LYS A N 1
ATOM 1043 C C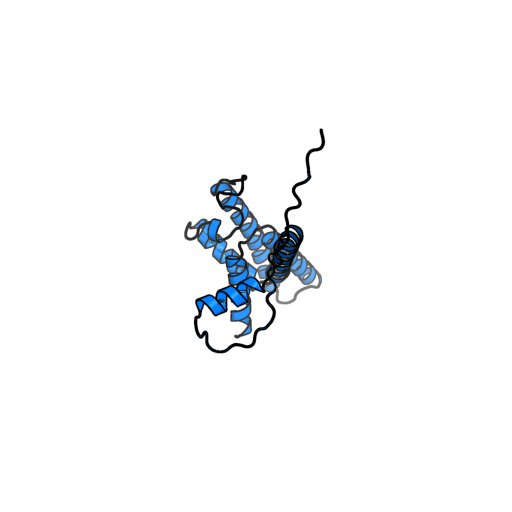A . LYS A 1 132 ? -28.736 1.613 17.586 1.00 67.50 132 LYS A CA 1
ATOM 1044 C C . LYS A 1 132 ? -29.395 2.777 16.821 1.00 67.50 132 LYS A C 1
ATOM 1046 O O . LYS A 1 132 ? -30.224 2.525 15.953 1.00 67.50 132 LYS A O 1
ATOM 1051 N N . LYS A 1 133 ? -29.079 4.034 17.149 1.00 72.00 133 LYS A N 1
ATOM 1052 C CA . LYS A 1 133 ? -29.552 5.235 16.436 1.00 72.00 133 LYS A CA 1
ATOM 1053 C C . LYS A 1 133 ? -28.366 6.173 16.200 1.00 72.00 133 LYS A C 1
ATOM 1055 O 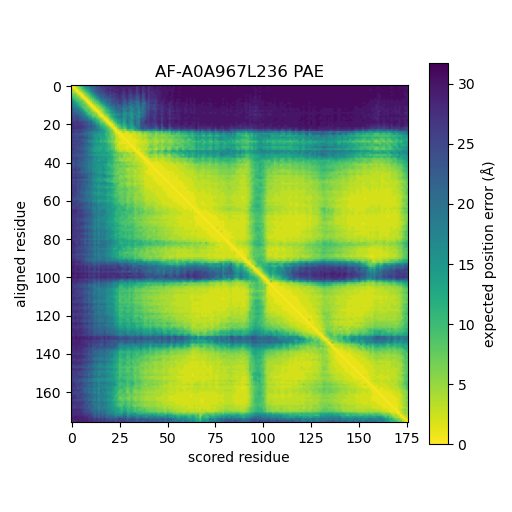O . LYS A 1 133 ? -27.942 6.820 17.158 1.00 72.00 133 LYS A O 1
ATOM 1060 N N . PRO A 1 134 ? -27.819 6.242 14.978 1.00 68.25 134 PRO A N 1
ATOM 1061 C CA . PRO A 1 134 ? -26.739 7.169 14.681 1.00 68.25 134 PRO A CA 1
ATOM 1062 C C . PRO A 1 134 ? -27.289 8.597 14.605 1.00 68.25 134 PRO A C 1
ATOM 1064 O O . PRO A 1 134 ? -28.231 8.873 13.861 1.00 68.25 134 PRO A O 1
ATOM 1067 N N . ALA A 1 135 ? -26.707 9.515 15.372 1.00 77.88 135 ALA A N 1
ATOM 1068 C CA . ALA A 1 135 ? -26.949 10.940 15.197 1.00 77.88 135 ALA A CA 1
ATOM 1069 C C . ALA A 1 135 ? -26.208 11.452 13.948 1.00 77.88 135 ALA A C 1
ATOM 1071 O O . ALA A 1 135 ? -25.193 10.888 13.538 1.00 77.88 135 ALA A O 1
ATOM 1072 N N . ALA A 1 136 ? -26.640 12.587 13.387 1.00 79.62 136 ALA A N 1
ATOM 1073 C CA . ALA A 1 136 ? -25.912 13.252 12.296 1.00 79.62 136 ALA A CA 1
ATOM 1074 C C . ALA A 1 136 ? -24.436 13.533 12.661 1.00 79.62 136 ALA A C 1
ATOM 1076 O O . ALA A 1 136 ? -23.544 13.397 11.825 1.00 79.6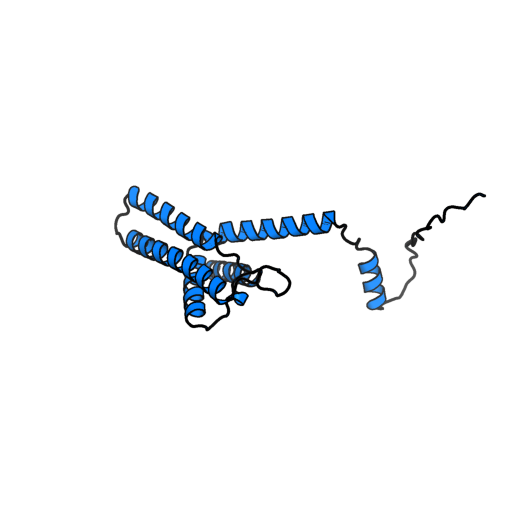2 136 ALA A O 1
ATOM 1077 N N . LYS A 1 137 ? -24.167 13.821 13.944 1.00 80.94 137 LYS A N 1
ATOM 1078 C CA . LYS A 1 137 ? -22.810 13.975 14.493 1.00 80.94 137 LYS A CA 1
ATOM 1079 C C . LYS A 1 137 ? -21.994 12.676 14.459 1.00 80.94 137 LYS A C 1
ATOM 1081 O O . LYS A 1 137 ? -20.795 12.731 14.208 1.00 80.94 137 LYS A O 1
ATOM 1086 N N . ASP A 1 138 ? -22.620 11.515 14.666 1.00 82.75 138 ASP A N 1
ATOM 1087 C CA . ASP A 1 138 ? -21.932 10.218 14.593 1.00 82.75 138 ASP A CA 1
ATOM 1088 C C . ASP A 1 138 ? -21.542 9.884 13.140 1.00 82.75 138 ASP A C 1
ATOM 1090 O O . ASP A 1 138 ? -20.481 9.309 12.902 1.00 82.75 138 ASP A O 1
ATOM 1094 N N . ALA A 1 139 ? -22.358 10.280 12.155 1.00 84.19 139 ALA A N 1
ATOM 1095 C CA . ALA A 1 139 ? -22.035 10.114 10.735 1.00 84.19 139 ALA A CA 1
ATOM 1096 C C . ALA A 1 139 ? -20.833 10.978 10.313 1.00 84.19 139 ALA A C 1
ATOM 1098 O O . ALA A 1 139 ? -19.942 10.506 9.602 1.00 84.19 139 ALA A O 1
ATOM 1099 N N . GLU A 1 140 ? -20.768 12.222 10.796 1.00 87.88 140 GLU A N 1
ATOM 1100 C CA . GLU A 1 140 ? -19.619 13.108 10.580 1.00 87.88 140 GLU A CA 1
ATOM 1101 C C . GLU A 1 140 ? -18.347 12.553 11.243 1.00 87.88 140 GLU A C 1
ATOM 1103 O O . GLU A 1 140 ? -17.287 12.498 10.617 1.00 87.88 140 GLU A O 1
ATOM 1108 N N . GLN A 1 141 ? -18.454 12.066 12.483 1.00 87.00 141 GLN A N 1
ATOM 1109 C CA . GLN A 1 141 ? -17.349 11.415 13.190 1.00 87.00 141 GLN A CA 1
ATOM 1110 C C . GLN A 1 141 ? -16.873 10.147 12.472 1.00 87.00 141 GLN A C 1
ATOM 1112 O O . GLN A 1 141 ? -15.671 9.949 12.312 1.00 87.00 141 GLN A O 1
ATOM 1117 N N . ALA A 1 142 ? -17.788 9.315 11.972 1.00 87.50 142 ALA A N 1
ATOM 1118 C CA . ALA A 1 142 ? -17.441 8.126 11.199 1.00 87.50 142 ALA A CA 1
ATOM 1119 C C . ALA A 1 142 ? -16.707 8.479 9.896 1.00 87.50 142 ALA A C 1
ATOM 1121 O O . ALA A 1 142 ? -15.775 7.774 9.510 1.00 87.50 142 ALA A O 1
ATOM 1122 N N . ARG A 1 143 ? -17.088 9.576 9.228 1.00 89.12 143 ARG A N 1
ATOM 1123 C CA . ARG A 1 143 ? -16.371 10.078 8.047 1.00 89.12 143 ARG A CA 1
ATOM 1124 C C . ARG A 1 143 ? -14.957 10.539 8.405 1.00 89.12 143 ARG A C 1
ATOM 1126 O O . ARG A 1 143 ? -14.027 10.178 7.693 1.00 89.12 143 ARG A O 1
ATOM 1133 N N . LYS A 1 144 ? -14.794 11.275 9.510 1.00 91.38 144 LYS A N 1
ATOM 1134 C CA . LYS A 1 144 ? -13.477 11.710 10.011 1.00 91.38 144 LYS A CA 1
ATOM 1135 C C . LYS A 1 144 ? -12.573 10.520 10.341 1.00 91.38 144 LYS A C 1
ATOM 1137 O O . LYS A 1 144 ? -11.443 10.485 9.878 1.00 91.38 144 LYS A O 1
ATOM 1142 N N . LEU A 1 145 ? -13.093 9.507 11.033 1.00 91.38 145 LEU A N 1
ATOM 1143 C CA . LEU A 1 145 ? -12.336 8.291 11.359 1.00 91.38 145 LEU A CA 1
ATOM 1144 C C . LEU A 1 145 ? -11.952 7.480 10.116 1.00 91.38 145 LEU A C 1
ATOM 1146 O O . LEU A 1 145 ? -10.861 6.929 10.057 1.00 91.38 145 LEU A O 1
ATOM 1150 N N . ARG A 1 146 ? -12.824 7.411 9.102 1.00 89.88 146 ARG A N 1
ATOM 1151 C CA . ARG A 1 146 ? -12.477 6.785 7.815 1.00 89.88 146 ARG A CA 1
ATOM 1152 C C . ARG A 1 146 ? -11.367 7.537 7.090 1.00 89.88 146 ARG A C 1
ATOM 1154 O O . ARG A 1 146 ? -10.510 6.887 6.509 1.00 89.88 146 ARG A O 1
ATOM 1161 N N . ALA A 1 147 ? -11.378 8.867 7.139 1.00 91.81 147 ALA A N 1
ATOM 1162 C CA . ALA A 1 147 ? -10.302 9.676 6.579 1.00 91.81 147 ALA A CA 1
ATOM 1163 C C . ALA A 1 147 ? -8.985 9.466 7.345 1.00 91.81 147 ALA A C 1
ATOM 1165 O O . ALA A 1 147 ? -7.962 9.248 6.717 1.00 91.81 147 ALA A O 1
ATOM 1166 N N . GLU A 1 148 ? -9.023 9.431 8.681 1.00 92.00 148 GLU A N 1
ATOM 1167 C CA . GLU A 1 148 ? -7.853 9.137 9.527 1.00 92.00 148 GLU A CA 1
ATOM 1168 C C . GLU A 1 148 ? -7.247 7.760 9.209 1.00 92.00 148 GLU A C 1
ATOM 1170 O O . GLU A 1 148 ? -6.035 7.638 9.053 1.00 92.00 148 GLU A O 1
ATOM 1175 N N . MET A 1 149 ? -8.084 6.728 9.040 1.00 92.19 149 MET A N 1
ATOM 1176 C CA . MET A 1 149 ? -7.617 5.408 8.598 1.00 92.19 149 MET A CA 1
ATOM 1177 C C . MET A 1 149 ? -7.007 5.453 7.198 1.00 92.19 149 MET A C 1
ATOM 1179 O O . MET A 1 149 ? -5.959 4.853 6.982 1.00 92.19 149 MET A O 1
ATOM 1183 N N . ALA A 1 150 ? -7.650 6.150 6.257 1.00 92.81 150 ALA A N 1
ATOM 1184 C CA . ALA A 1 150 ? -7.149 6.251 4.893 1.00 92.81 150 ALA A CA 1
ATOM 1185 C C . ALA A 1 150 ? -5.772 6.929 4.857 1.00 92.81 150 ALA A C 1
ATOM 1187 O O . ALA A 1 150 ? -4.871 6.416 4.206 1.00 92.81 150 ALA A O 1
ATOM 1188 N N . GLU A 1 151 ? -5.577 8.015 5.608 1.00 92.31 151 GLU A N 1
ATOM 1189 C CA . GLU A 1 151 ? -4.279 8.694 5.720 1.00 92.31 151 GLU A CA 1
ATOM 1190 C C . GLU A 1 151 ? -3.205 7.801 6.356 1.00 92.31 151 GLU A C 1
ATOM 1192 O O . GLU A 1 151 ? -2.086 7.728 5.852 1.00 92.31 151 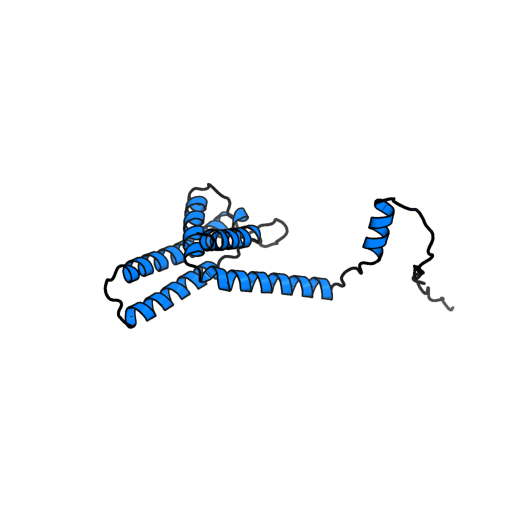GLU A O 1
ATOM 1197 N N . GLY A 1 152 ? -3.547 7.044 7.406 1.00 91.31 152 GLY A N 1
ATOM 1198 C CA . GLY A 1 152 ? -2.620 6.073 7.996 1.00 91.31 152 GLY A CA 1
ATOM 1199 C C . GLY A 1 152 ? -2.185 4.989 7.005 1.00 91.31 152 GLY A C 1
ATOM 1200 O O . GLY A 1 152 ? -1.010 4.640 6.958 1.00 91.31 152 GLY A O 1
ATOM 1201 N N . ILE A 1 153 ? -3.099 4.510 6.156 1.00 92.56 153 ILE A N 1
ATOM 1202 C CA . ILE A 1 153 ? -2.773 3.539 5.101 1.00 92.56 153 ILE A CA 1
ATOM 1203 C C . ILE A 1 153 ? -1.897 4.189 4.020 1.00 92.56 153 ILE A C 1
ATOM 1205 O O . ILE A 1 153 ? -0.893 3.605 3.633 1.00 92.56 153 ILE A O 1
ATOM 1209 N N . LYS A 1 154 ? -2.222 5.407 3.568 1.00 91.88 154 LYS A N 1
ATOM 1210 C CA . LYS A 1 154 ? -1.449 6.129 2.537 1.00 91.88 154 LYS A CA 1
ATOM 1211 C C . LYS A 1 154 ? -0.022 6.469 2.959 1.00 91.88 154 LYS A C 1
ATOM 1213 O O . LYS A 1 154 ? 0.835 6.609 2.097 1.00 91.88 154 LYS A O 1
ATOM 1218 N N . SER A 1 155 ? 0.239 6.614 4.259 1.00 90.56 155 SER A N 1
ATOM 1219 C CA . SER A 1 155 ? 1.594 6.884 4.757 1.00 90.56 155 SER A CA 1
ATOM 1220 C C . SER A 1 155 ? 2.564 5.706 4.615 1.00 90.56 155 SER A C 1
ATOM 1222 O O . SER A 1 155 ? 3.766 5.890 4.791 1.00 90.56 155 SER A O 1
ATOM 1224 N N . ILE A 1 156 ? 2.066 4.504 4.307 1.00 90.56 156 ILE A N 1
ATOM 1225 C CA . ILE A 1 156 ? 2.890 3.309 4.127 1.00 90.56 156 ILE A CA 1
ATOM 1226 C C . ILE A 1 156 ? 3.249 3.172 2.643 1.00 90.56 156 ILE A C 1
ATOM 1228 O O . ILE A 1 156 ? 2.367 3.119 1.784 1.00 90.56 156 ILE A O 1
ATOM 1232 N N . ASN A 1 157 ? 4.545 3.066 2.345 1.00 88.94 157 ASN A N 1
ATOM 1233 C CA . ASN A 1 157 ? 5.042 2.861 0.985 1.00 88.94 157 ASN A CA 1
ATOM 1234 C C . ASN A 1 157 ? 4.949 1.382 0.576 1.00 88.94 157 ASN A C 1
ATOM 1236 O O . ASN A 1 157 ? 5.941 0.662 0.635 1.00 88.94 157 ASN A O 1
ATOM 1240 N N . PHE A 1 158 ? 3.755 0.897 0.231 1.00 91.50 158 PHE A N 1
ATOM 1241 C CA . PHE A 1 158 ? 3.545 -0.512 -0.123 1.00 91.50 158 PHE A CA 1
ATOM 1242 C C . PHE A 1 158 ? 4.291 -0.925 -1.396 1.00 91.50 158 PHE A C 1
ATOM 1244 O O . PHE A 1 158 ? 4.278 -0.208 -2.392 1.00 91.50 158 PHE A O 1
ATOM 1251 N N . ASN A 1 159 ? 4.861 -2.131 -1.400 1.00 91.69 159 ASN A N 1
ATOM 1252 C CA . ASN A 1 159 ? 5.368 -2.729 -2.634 1.00 91.69 159 ASN A CA 1
ATOM 1253 C C . ASN A 1 159 ? 4.221 -3.195 -3.556 1.00 91.69 159 ASN A C 1
ATOM 1255 O O . ASN A 1 159 ? 3.077 -3.389 -3.130 1.00 91.69 159 ASN A O 1
ATOM 1259 N N . SER A 1 160 ? 4.545 -3.437 -4.831 1.00 90.75 160 SER A N 1
ATOM 1260 C CA . SER A 1 160 ? 3.555 -3.854 -5.840 1.00 90.75 160 SER A CA 1
ATOM 1261 C C . SER A 1 160 ? 2.815 -5.142 -5.449 1.00 90.75 160 SER A C 1
ATOM 1263 O O . SER A 1 160 ? 1.601 -5.232 -5.616 1.00 90.75 160 SER A O 1
ATOM 1265 N N . ARG A 1 161 ? 3.510 -6.107 -4.824 1.00 91.88 161 ARG A N 1
ATOM 1266 C CA . ARG A 1 161 ? 2.903 -7.374 -4.374 1.00 91.88 161 ARG A CA 1
ATOM 1267 C C . ARG A 1 161 ? 1.807 -7.152 -3.331 1.00 91.88 161 ARG A C 1
ATOM 1269 O O . ARG A 1 161 ? 0.789 -7.841 -3.364 1.00 91.88 161 ARG A O 1
ATOM 1276 N N . GLN A 1 162 ? 1.992 -6.210 -2.405 1.00 92.94 162 GLN A N 1
ATOM 1277 C CA . GLN A 1 162 ? 0.962 -5.884 -1.421 1.00 92.94 162 GLN A CA 1
ATOM 1278 C C . GLN A 1 162 ? -0.208 -5.124 -2.033 1.00 92.94 162 GLN A C 1
ATOM 1280 O O . GLN A 1 162 ? -1.346 -5.373 -1.634 1.00 92.94 162 GLN A O 1
ATOM 1285 N N . ILE A 1 163 ? 0.036 -4.237 -3.001 1.00 93.19 163 ILE A N 1
ATOM 1286 C CA . ILE A 1 163 ? -1.044 -3.556 -3.728 1.00 93.19 163 ILE A CA 1
ATOM 1287 C C . ILE A 1 163 ? -1.942 -4.590 -4.419 1.00 93.19 163 ILE A C 1
ATOM 1289 O O . ILE A 1 163 ? -3.161 -4.574 -4.226 1.00 93.19 163 ILE A O 1
ATOM 1293 N N . ASP A 1 164 ? -1.344 -5.566 -5.100 1.00 93.56 164 ASP A N 1
ATOM 1294 C CA . ASP A 1 164 ? -2.077 -6.664 -5.733 1.00 93.56 164 ASP A CA 1
ATOM 1295 C C . ASP A 1 164 ? -2.829 -7.530 -4.716 1.00 93.56 164 ASP A C 1
ATOM 1297 O O . ASP A 1 164 ? -3.997 -7.869 -4.926 1.00 93.56 164 ASP A O 1
ATOM 1301 N N . ALA A 1 165 ? -2.207 -7.857 -3.579 1.00 93.50 165 ALA A N 1
ATOM 1302 C CA . ALA A 1 165 ? -2.860 -8.618 -2.515 1.00 93.50 165 ALA A CA 1
ATOM 1303 C C . ALA A 1 165 ? -4.092 -7.882 -1.955 1.00 93.50 165 ALA A C 1
ATOM 1305 O O . ALA A 1 165 ? -5.144 -8.493 -1.748 1.00 93.50 165 ALA A O 1
ATOM 1306 N N . MET A 1 166 ? -4.005 -6.563 -1.758 1.00 93.69 166 MET A N 1
ATOM 1307 C CA . MET A 1 166 ? -5.141 -5.735 -1.338 1.00 93.69 166 MET A CA 1
ATOM 1308 C C . MET A 1 166 ? -6.262 -5.731 -2.388 1.00 93.69 166 MET A C 1
ATOM 1310 O O . MET A 1 166 ? -7.436 -5.882 -2.033 1.00 93.69 166 MET A O 1
ATOM 1314 N N . CYS A 1 167 ? -5.916 -5.621 -3.674 1.00 92.44 167 CYS A N 1
ATOM 1315 C CA . CYS A 1 167 ? -6.867 -5.735 -4.781 1.00 92.44 167 CYS A CA 1
ATOM 1316 C C . CYS A 1 167 ? -7.571 -7.101 -4.789 1.00 92.44 167 CYS A C 1
ATOM 1318 O O . CYS A 1 167 ? -8.799 -7.164 -4.884 1.00 92.44 167 CYS A O 1
ATOM 1320 N N . GLN A 1 168 ? -6.827 -8.195 -4.613 1.00 92.25 168 GLN A N 1
ATOM 1321 C CA . GLN A 1 168 ? -7.389 -9.547 -4.543 1.00 92.25 168 GLN A CA 1
ATOM 1322 C C . GLN A 1 168 ? -8.368 -9.707 -3.376 1.00 92.25 168 GLN A C 1
ATOM 1324 O O . GLN A 1 168 ? -9.444 -10.277 -3.559 1.00 92.25 168 GLN A O 1
ATOM 1329 N N . VAL A 1 169 ? -8.050 -9.160 -2.198 1.00 91.81 169 VAL A N 1
ATOM 1330 C CA . VAL A 1 169 ? -8.961 -9.165 -1.039 1.00 91.81 169 VAL A CA 1
ATOM 1331 C C . VAL A 1 169 ? -10.281 -8.460 -1.364 1.00 91.81 169 VAL A C 1
ATOM 1333 O O . VAL A 1 169 ? -11.345 -8.919 -0.943 1.00 91.81 169 VAL A O 1
ATOM 1336 N N . MET A 1 170 ? -10.241 -7.363 -2.126 1.00 88.81 170 MET A N 1
ATOM 1337 C CA . MET A 1 170 ? -11.454 -6.662 -2.552 1.00 88.81 170 MET A CA 1
ATOM 1338 C C . MET A 1 170 ? -12.258 -7.448 -3.591 1.00 88.81 170 MET A C 1
ATOM 1340 O O . MET A 1 170 ? -13.481 -7.524 -3.468 1.00 88.81 170 MET A O 1
ATOM 1344 N N . LEU A 1 171 ? -11.596 -8.053 -4.579 1.00 89.12 171 LEU A N 1
ATOM 1345 C CA . LEU A 1 171 ? -12.256 -8.852 -5.616 1.00 89.12 171 LEU A CA 1
ATOM 1346 C C . LEU A 1 171 ? -12.935 -10.096 -5.026 1.00 89.12 171 LEU A C 1
ATOM 1348 O O . LEU A 1 171 ? -14.123 -10.306 -5.244 1.00 89.12 171 LEU A O 1
ATOM 1352 N N . GLN A 1 172 ? -12.243 -10.847 -4.166 1.00 85.88 172 GLN A N 1
ATOM 1353 C CA . GLN A 1 172 ? -12.786 -12.062 -3.541 1.00 85.88 172 GLN A CA 1
ATOM 1354 C C . GLN A 1 172 ? -14.005 -11.814 -2.640 1.00 85.88 172 GLN A C 1
ATOM 1356 O O . GLN A 1 172 ? -14.780 -12.735 -2.378 1.00 85.88 172 GLN A O 1
ATOM 1361 N N . HIS A 1 173 ? -14.163 -10.596 -2.116 1.00 78.44 173 HIS A N 1
ATOM 1362 C CA . HIS A 1 173 ? -15.334 -10.216 -1.327 1.00 78.44 173 HIS A CA 1
ATOM 1363 C C . HIS A 1 173 ? -16.482 -9.685 -2.200 1.00 78.44 173 HIS A C 1
ATOM 1365 O O . HIS A 1 173 ? -17.622 -9.664 -1.749 1.00 78.44 173 HIS A O 1
ATOM 1371 N N . ARG A 1 174 ? -16.214 -9.240 -3.431 1.00 67.94 174 ARG A N 1
ATOM 1372 C CA . ARG A 1 174 ? -17.260 -8.835 -4.381 1.00 67.94 174 ARG A CA 1
ATOM 1373 C C . ARG A 1 174 ? -18.019 -10.042 -4.943 1.00 67.94 174 ARG A C 1
ATOM 1375 O O . ARG A 1 174 ? -19.194 -9.907 -5.265 1.00 67.94 174 ARG A O 1
ATOM 1382 N N . ASP A 1 175 ? -17.358 -11.192 -5.023 1.00 56.72 175 ASP A N 1
ATOM 1383 C CA . ASP A 1 175 ? -17.916 -12.432 -5.576 1.00 56.72 175 ASP A CA 1
ATOM 1384 C C . ASP A 1 175 ? -18.686 -13.289 -4.543 1.00 56.72 175 ASP A C 1
ATOM 1386 O O . ASP A 1 175 ? -19.078 -14.417 -4.842 1.00 56.72 175 ASP A O 1
ATOM 1390 N N . LYS A 1 176 ? -18.907 -12.774 -3.324 1.00 50.25 176 LYS A N 1
ATOM 1391 C CA . LYS A 1 176 ? -19.690 -13.407 -2.248 1.00 50.25 176 LYS A CA 1
ATOM 1392 C C . LYS A 1 176 ? -20.879 -12.542 -1.857 1.00 50.25 176 LYS A C 1
ATOM 1394 O O . LYS A 1 176 ? -21.943 -13.135 -1.584 1.00 50.25 176 LYS A O 1
#

Radius of gyration: 26.42 Å; Cα contacts (8 Å, |Δi|>4): 103; chains: 1; bounding box: 76×43×69 Å